Protein AF-A0A7J9GRD5-F1 (afdb_monomer_lite)

Sequence (41 aa):
MNEKGDVVNASYYHIVNSSTNTAVGAEVTHNFSTNVNIITV

Structure (mmCIF, N/CA/C/O backbone):
data_AF-A0A7J9GRD5-F1
#
_entry.id   AF-A0A7J9GRD5-F1
#
loop_
_atom_site.group_PDB
_atom_site.id
_atom_site.type_symbol
_atom_site.label_atom_id
_atom_site.label_alt_id
_atom_site.label_comp_id
_atom_site.label_asym_id
_atom_site.label_entity_id
_atom_site.label_seq_id
_atom_site.pdbx_PDB_ins_code
_atom_site.Cartn_x
_atom_site.Cartn_y
_atom_site.Cartn_z
_atom_site.occupancy
_atom_site.B_iso_or_equiv
_atom_site.auth_seq_id
_atom_site.auth_comp_id
_atom_site.auth_asym_id
_atom_site.auth_atom_id
_atom_site.pdbx_PDB_model_num
ATOM 1 N N . MET A 1 1 ? 16.500 -1.258 -23.151 1.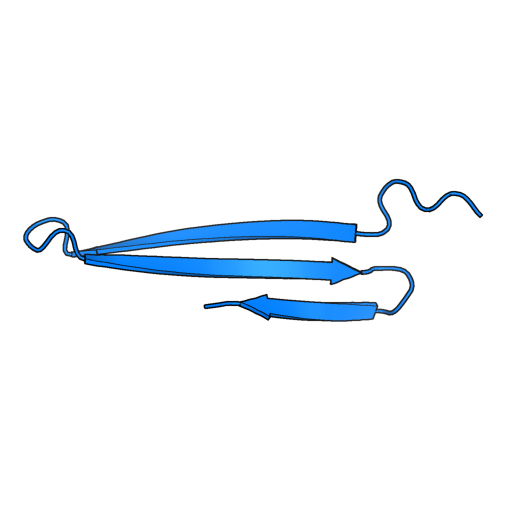00 60.41 1 MET A N 1
ATOM 2 C CA . MET A 1 1 ? 15.460 -0.556 -22.369 1.00 60.41 1 MET A CA 1
ATOM 3 C C . MET A 1 1 ? 15.974 -0.381 -20.951 1.00 60.41 1 MET A C 1
ATOM 5 O O . MET A 1 1 ? 16.667 -1.270 -20.478 1.00 60.41 1 MET A O 1
ATOM 9 N N . ASN A 1 2 ? 15.716 0.765 -20.322 1.00 65.81 2 ASN A N 1
ATOM 10 C CA . ASN A 1 2 ? 16.042 1.027 -18.920 1.00 65.81 2 ASN A CA 1
ATOM 11 C C . ASN A 1 2 ? 14.712 1.103 -18.166 1.00 65.81 2 ASN A C 1
ATOM 13 O O . ASN A 1 2 ? 13.939 2.019 -18.413 1.00 65.81 2 ASN A O 1
ATOM 17 N N . GLU A 1 3 ? 14.443 0.127 -17.306 1.00 78.56 3 GLU A N 1
ATOM 18 C CA . GLU A 1 3 ? 13.168 -0.027 -16.583 1.00 78.56 3 GLU A CA 1
ATOM 19 C C . GLU A 1 3 ? 13.130 0.796 -15.281 1.00 78.56 3 GLU A C 1
ATOM 21 O O . GLU A 1 3 ? 12.164 0.752 -14.519 1.00 78.56 3 GLU A O 1
ATOM 26 N N . LYS A 1 4 ? 14.185 1.576 -14.991 1.00 80.56 4 LYS A N 1
ATOM 27 C CA . LYS A 1 4 ? 14.200 2.467 -13.825 1.00 80.56 4 LYS A CA 1
ATOM 28 C C . LYS A 1 4 ? 13.083 3.504 -13.926 1.00 80.56 4 LYS A C 1
ATOM 30 O O . LYS A 1 4 ? 13.086 4.330 -14.833 1.00 80.56 4 LYS A O 1
ATOM 35 N N . GLY A 1 5 ? 12.206 3.505 -12.925 1.00 83.62 5 GLY A N 1
ATOM 36 C CA . GLY A 1 5 ? 11.075 4.430 -12.831 1.00 83.62 5 GLY A CA 1
ATOM 37 C C . GLY A 1 5 ? 9.828 3.980 -13.593 1.00 83.62 5 GLY A C 1
ATOM 38 O O . GLY A 1 5 ? 8.872 4.742 -13.649 1.00 83.62 5 GLY A O 1
ATOM 39 N N . ASP A 1 6 ? 9.816 2.765 -14.153 1.00 92.94 6 ASP A N 1
ATOM 40 C CA . ASP A 1 6 ? 8.643 2.224 -14.851 1.00 92.94 6 ASP A CA 1
ATOM 41 C C . ASP A 1 6 ? 7.481 1.887 -13.906 1.00 92.94 6 ASP A C 1
ATOM 43 O O . ASP A 1 6 ? 6.315 1.894 -14.296 1.00 92.94 6 ASP A O 1
ATOM 47 N N . VAL A 1 7 ? 7.802 1.614 -12.643 1.00 94.81 7 VAL A N 1
ATOM 48 C CA . VAL A 1 7 ? 6.825 1.321 -11.600 1.00 94.81 7 VAL A CA 1
ATOM 49 C C . VAL A 1 7 ? 6.856 2.419 -10.547 1.00 94.81 7 VAL A C 1
ATOM 51 O O . VAL A 1 7 ? 7.925 2.786 -10.055 1.00 94.81 7 VAL A O 1
ATOM 54 N N . VAL A 1 8 ? 5.674 2.916 -10.183 1.00 95.56 8 VAL A N 1
ATOM 55 C CA . VAL A 1 8 ? 5.468 3.797 -9.032 1.00 95.56 8 VAL A CA 1
ATOM 56 C C . VAL A 1 8 ? 4.510 3.143 -8.045 1.00 95.56 8 VAL A C 1
ATOM 58 O O . VAL A 1 8 ? 3.473 2.604 -8.431 1.00 95.56 8 VAL A O 1
ATOM 61 N N . ASN A 1 9 ? 4.863 3.205 -6.764 1.00 96.00 9 ASN A N 1
ATOM 62 C CA . ASN A 1 9 ? 4.044 2.713 -5.664 1.00 96.00 9 ASN A CA 1
ATOM 63 C C . ASN A 1 9 ? 3.549 3.905 -4.841 1.00 96.00 9 ASN A C 1
ATOM 65 O O . ASN A 1 9 ? 4.311 4.826 -4.543 1.00 96.00 9 ASN A O 1
ATOM 69 N N . ALA A 1 10 ? 2.281 3.874 -4.457 1.00 96.25 10 ALA A N 1
ATOM 70 C CA . ALA A 1 10 ? 1.665 4.833 -3.558 1.00 96.25 10 ALA A CA 1
ATOM 71 C C . ALA A 1 10 ? 0.869 4.072 -2.502 1.00 96.25 10 ALA A C 1
ATOM 73 O O . ALA A 1 10 ? 0.122 3.155 -2.826 1.00 96.25 10 ALA A O 1
ATOM 74 N N . SER A 1 11 ? 1.004 4.459 -1.241 1.00 97.00 11 SER A N 1
ATOM 75 C CA . SER A 1 11 ? 0.245 3.869 -0.143 1.00 97.00 11 SER A CA 1
ATOM 76 C C . SER A 1 11 ? -0.489 4.951 0.636 1.00 97.00 11 SER A C 1
ATOM 78 O O . SER A 1 11 ? -0.008 6.077 0.787 1.00 97.00 11 SER A O 1
ATOM 80 N N . TYR A 1 12 ? -1.684 4.614 1.109 1.00 95.88 12 TYR A N 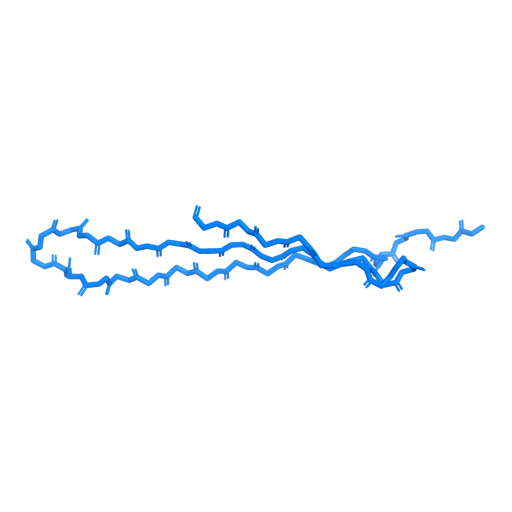1
ATOM 81 C CA . TYR A 1 12 ? -2.511 5.478 1.932 1.00 95.88 12 TYR A CA 1
ATOM 82 C C . TYR A 1 12 ? -2.972 4.725 3.172 1.00 95.88 12 TYR A C 1
ATOM 84 O O . TYR A 1 12 ? -3.415 3.583 3.094 1.00 95.88 12 TYR A O 1
ATOM 92 N N . TYR A 1 13 ? -2.870 5.385 4.320 1.00 96.25 13 TYR A N 1
ATOM 93 C CA . TYR A 1 13 ? -3.290 4.855 5.607 1.00 96.25 13 TYR A CA 1
ATOM 94 C C . TYR A 1 13 ? -4.259 5.839 6.252 1.00 96.25 13 TYR A C 1
ATOM 96 O O . TYR A 1 13 ? -3.957 7.029 6.370 1.00 96.25 13 TYR A O 1
ATOM 104 N N . HIS A 1 14 ? -5.420 5.345 6.670 1.00 94.56 14 HIS A N 1
ATOM 105 C CA . HIS A 1 14 ? -6.479 6.153 7.252 1.00 94.56 14 HIS A CA 1
ATOM 106 C C . HIS A 1 14 ? -6.943 5.568 8.581 1.00 94.56 14 HIS A C 1
ATOM 108 O O . HIS A 1 14 ? -7.460 4.453 8.648 1.00 94.56 14 HIS A O 1
ATOM 114 N N . ILE A 1 15 ? -6.801 6.352 9.647 1.00 96.25 15 ILE A N 1
ATOM 115 C CA . ILE A 1 15 ? -7.346 6.013 10.960 1.00 96.25 15 ILE A CA 1
ATOM 116 C C . ILE A 1 15 ? -8.833 6.371 10.946 1.00 96.25 15 ILE A C 1
ATOM 118 O O . ILE A 1 15 ? -9.189 7.544 11.024 1.00 96.25 15 ILE A O 1
ATOM 122 N N . VAL A 1 16 ? -9.690 5.354 10.851 1.00 95.19 16 VAL A N 1
ATOM 123 C CA . VAL A 1 16 ? -11.154 5.510 10.839 1.00 95.19 16 VAL A CA 1
ATOM 124 C C . VAL A 1 16 ? -11.655 5.905 12.226 1.00 95.19 16 VAL A C 1
ATOM 126 O O . VAL A 1 16 ? -12.570 6.713 12.363 1.00 95.19 16 VAL A O 1
ATOM 129 N N . ASN A 1 17 ? -11.063 5.318 13.267 1.00 92.56 17 ASN A N 1
ATOM 130 C CA . ASN A 1 17 ? -11.434 5.589 14.646 1.00 92.56 17 ASN A CA 1
ATOM 131 C C . ASN A 1 17 ? -10.225 5.400 15.569 1.00 92.56 17 ASN A C 1
ATOM 133 O O . ASN A 1 17 ? -9.747 4.286 15.781 1.00 92.56 17 ASN A O 1
ATOM 137 N N 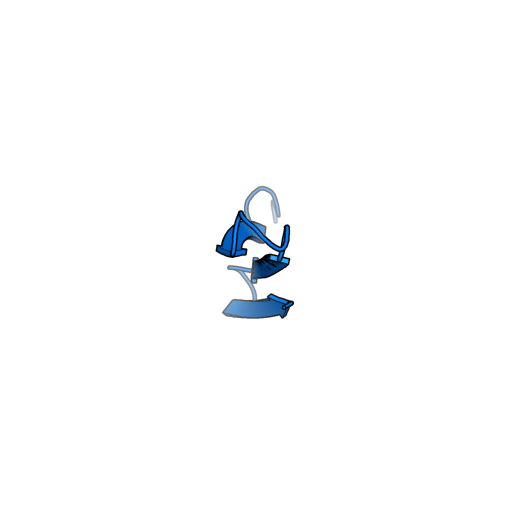. SER A 1 18 ? -9.749 6.504 16.141 1.00 88.50 18 SER A N 1
ATOM 138 C CA . SER A 1 18 ? -8.620 6.516 17.074 1.00 88.50 18 SER A CA 1
ATOM 139 C C . SER A 1 18 ? -8.972 5.972 18.460 1.00 88.50 18 SER A C 1
ATOM 141 O O . SER A 1 18 ? -8.095 5.466 19.148 1.00 88.50 18 SER A O 1
ATOM 143 N N . SER A 1 19 ? -10.239 6.020 18.877 1.00 93.56 19 SER A N 1
ATOM 144 C CA . SER A 1 19 ? -10.692 5.467 20.161 1.00 93.56 19 SER A CA 1
ATOM 145 C C . SER A 1 19 ? -10.787 3.941 20.146 1.00 93.56 19 SER A C 1
ATOM 147 O O . SER A 1 19 ? -10.569 3.307 21.173 1.00 93.56 19 SER A O 1
ATOM 149 N N . THR A 1 20 ? -11.088 3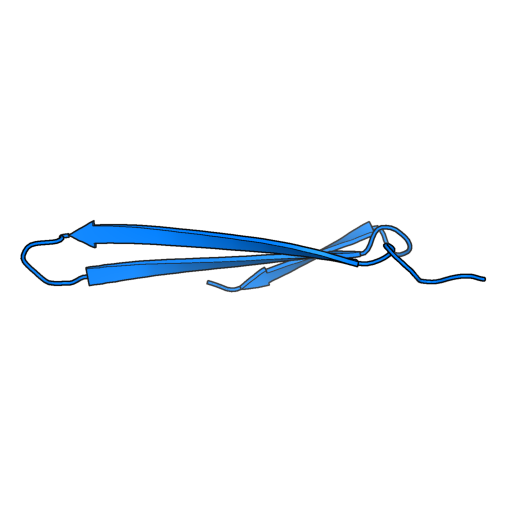.340 18.991 1.00 94.06 20 THR A N 1
ATOM 150 C CA . THR A 1 20 ? -11.113 1.878 18.806 1.00 94.06 20 THR A CA 1
ATOM 151 C C . THR A 1 20 ? -9.855 1.343 18.121 1.00 94.06 20 THR A C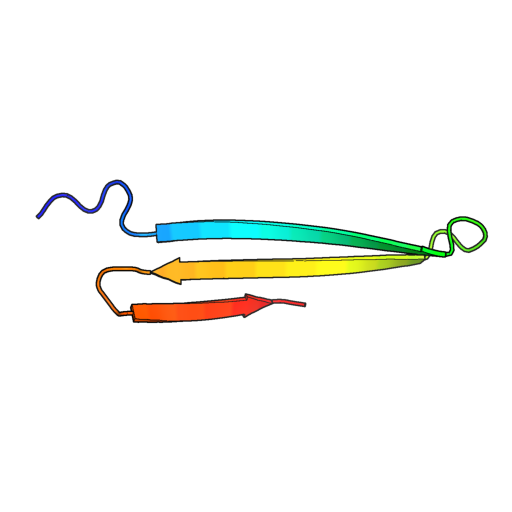 1
ATOM 153 O O . THR A 1 20 ? -9.807 0.162 17.782 1.00 94.06 20 THR A O 1
ATOM 156 N N . ASN A 1 21 ? -8.845 2.196 17.902 1.00 91.00 21 ASN A N 1
ATOM 157 C CA . ASN A 1 21 ? -7.616 1.879 17.164 1.00 91.00 21 ASN A CA 1
ATOM 158 C C . ASN A 1 21 ? -7.880 1.208 15.804 1.00 91.00 21 ASN A C 1
ATOM 160 O O . ASN A 1 21 ? -7.147 0.322 15.373 1.00 91.00 21 ASN A O 1
ATOM 164 N N . THR A 1 22 ? -8.960 1.604 15.135 1.00 95.25 22 THR A N 1
ATOM 165 C CA . THR A 1 22 ? -9.354 1.044 13.845 1.00 95.25 22 THR A CA 1
ATOM 166 C C . THR A 1 22 ? -8.796 1.903 12.725 1.00 95.25 22 THR A C 1
ATOM 168 O O . THR A 1 22 ? -9.036 3.113 12.670 1.00 95.25 22 THR A O 1
ATOM 171 N N . ALA A 1 23 ? -8.087 1.263 11.804 1.00 95.69 23 ALA A N 1
ATOM 172 C CA . ALA A 1 23 ? -7.536 1.897 10.622 1.00 95.69 23 ALA A CA 1
ATOM 173 C C . ALA A 1 23 ? -7.720 1.006 9.396 1.00 95.69 23 ALA A C 1
ATOM 175 O O . ALA A 1 23 ? -7.853 -0.211 9.512 1.00 95.69 23 ALA A O 1
ATOM 176 N N . VAL A 1 24 ? -7.714 1.641 8.232 1.00 96.50 24 VAL A N 1
ATOM 177 C CA . VAL A 1 24 ? -7.744 1.000 6.920 1.00 96.50 24 VAL A CA 1
ATOM 178 C C . VAL A 1 24 ? -6.551 1.489 6.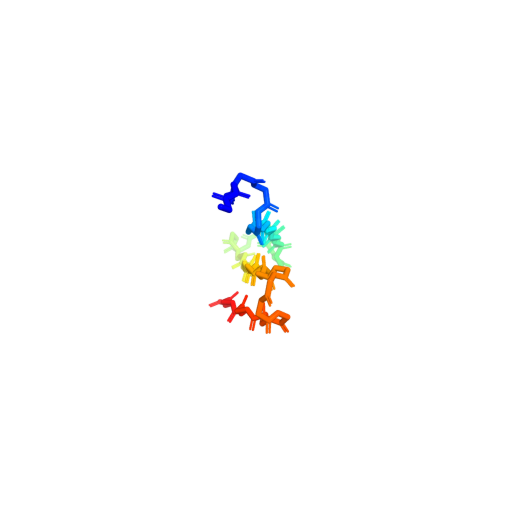111 1.00 96.50 24 VAL A C 1
ATOM 180 O O . VAL A 1 24 ? -6.068 2.607 6.314 1.00 96.50 24 VAL A O 1
ATOM 183 N N . GLY A 1 25 ? -6.061 0.650 5.210 1.00 96.75 25 GLY A N 1
ATOM 184 C CA . GLY A 1 25 ? -4.973 0.989 4.306 1.00 96.75 25 GLY A CA 1
ATOM 185 C C . GLY A 1 25 ? -5.359 0.675 2.872 1.00 96.75 25 GLY A C 1
ATOM 186 O O . GLY A 1 25 ? -6.265 -0.110 2.630 1.00 96.75 25 GLY A O 1
ATOM 187 N N . ALA A 1 26 ? -4.682 1.308 1.928 1.00 97.31 26 ALA A N 1
ATOM 188 C CA . ALA A 1 26 ? -4.702 0.893 0.539 1.00 97.31 26 ALA A CA 1
ATOM 189 C C . ALA A 1 26 ? -3.333 1.145 -0.091 1.00 97.31 26 ALA A C 1
ATOM 191 O O . ALA A 1 26 ? -2.629 2.091 0.270 1.00 97.31 26 ALA A O 1
ATOM 192 N N . GLU A 1 27 ? -2.969 0.314 -1.054 1.00 97.62 27 GLU A N 1
ATOM 193 C CA . GLU A 1 27 ? -1.765 0.453 -1.861 1.00 97.62 27 GLU A CA 1
ATOM 194 C C . GLU A 1 27 ? -2.146 0.465 -3.338 1.00 97.62 27 GLU A C 1
ATOM 196 O O . GLU A 1 27 ? -3.013 -0.283 -3.784 1.00 97.62 27 GLU A O 1
ATOM 201 N N . VAL A 1 28 ? -1.483 1.321 -4.103 1.00 97.12 28 VAL A N 1
ATOM 202 C CA . VAL A 1 28 ? -1.595 1.402 -5.551 1.00 97.12 28 VAL A CA 1
ATOM 203 C C . VAL A 1 28 ? -0.208 1.239 -6.144 1.00 97.12 28 VAL A C 1
ATOM 205 O O . VAL A 1 28 ? 0.724 1.954 -5.787 1.00 97.12 28 VAL A O 1
ATOM 208 N N . THR A 1 29 ? -0.085 0.323 -7.092 1.00 97.38 29 THR A N 1
ATOM 209 C CA . THR A 1 29 ? 1.102 0.169 -7.927 1.00 97.38 29 THR A CA 1
ATOM 210 C C . THR A 1 29 ? 0.714 0.454 -9.369 1.00 97.38 29 THR A C 1
ATOM 212 O O . THR A 1 29 ? -0.157 -0.218 -9.919 1.00 97.38 29 THR A O 1
ATOM 215 N N . HIS A 1 30 ? 1.352 1.444 -9.986 1.00 96.38 30 HIS A N 1
ATOM 216 C CA . HIS A 1 30 ? 1.158 1.772 -11.395 1.00 96.38 30 HIS A CA 1
ATOM 217 C C . HIS A 1 30 ? 2.406 1.403 -12.189 1.00 96.38 30 HIS A C 1
ATOM 219 O O . HIS A 1 30 ? 3.515 1.786 -11.815 1.00 96.38 30 HIS A O 1
ATOM 225 N N . ASN A 1 31 ? 2.219 0.676 -13.288 1.00 95.75 31 ASN A N 1
ATOM 226 C CA . ASN A 1 31 ? 3.260 0.402 -14.268 1.00 95.75 31 ASN A CA 1
ATOM 227 C C . ASN A 1 31 ? 3.002 1.253 -15.523 1.00 95.75 31 ASN A C 1
ATOM 229 O O . ASN A 1 31 ? 1.988 1.070 -16.203 1.00 95.75 31 ASN A O 1
ATOM 233 N N . PHE A 1 32 ? 3.920 2.170 -15.832 1.00 93.00 32 PHE A N 1
ATOM 234 C CA . PHE A 1 32 ? 3.769 3.124 -16.930 1.00 93.00 32 PHE A CA 1
ATOM 235 C C . PHE A 1 32 ? 3.882 2.454 -18.305 1.00 93.00 32 PHE A C 1
ATOM 237 O O . PHE A 1 32 ? 3.105 2.787 -19.201 1.00 93.00 32 PHE A O 1
ATOM 244 N N . SER A 1 33 ? 4.792 1.489 -18.473 1.00 93.25 33 SER A N 1
ATOM 245 C CA . SER A 1 33 ? 5.012 0.793 -19.751 1.00 93.25 33 SER A CA 1
ATOM 246 C C . SER A 1 33 ? 3.826 -0.059 -20.196 1.00 93.25 33 SER A C 1
ATOM 248 O O . SER A 1 33 ? 3.542 -0.152 -21.387 1.00 93.25 33 SER A O 1
ATOM 250 N N . THR A 1 34 ? 3.123 -0.681 -19.253 1.00 94.50 34 THR A N 1
ATOM 251 C CA . THR A 1 34 ? 1.951 -1.532 -19.517 1.00 94.50 34 THR A CA 1
ATOM 252 C C . THR A 1 34 ? 0.628 -0.800 -19.299 1.00 94.50 34 THR A C 1
ATOM 254 O O . THR A 1 34 ? -0.422 -1.327 -19.658 1.00 94.50 34 THR A O 1
ATOM 257 N N . ASN A 1 35 ? 0.670 0.416 -18.743 1.00 94.56 35 ASN A N 1
ATOM 258 C CA . ASN A 1 35 ? -0.494 1.206 -18.337 1.00 94.56 35 ASN A CA 1
ATOM 259 C C . ASN A 1 35 ? -1.432 0.453 -17.370 1.00 94.56 35 ASN A C 1
ATOM 261 O O . ASN A 1 35 ? -2.645 0.652 -17.369 1.00 94.56 35 ASN A O 1
ATOM 265 N N . VAL A 1 36 ? -0.875 -0.430 -16.538 1.00 97.06 36 VAL A N 1
ATOM 266 C CA . VAL A 1 36 ? -1.638 -1.250 -15.589 1.00 97.06 36 VAL A CA 1
ATOM 267 C C . VAL A 1 36 ? -1.593 -0.632 -14.196 1.00 97.06 36 VAL A C 1
ATOM 269 O O . VAL A 1 36 ? -0.546 -0.184 -13.731 1.00 97.06 36 VAL A O 1
ATOM 272 N N . ASN A 1 37 ? -2.741 -0.658 -13.515 1.00 96.00 37 ASN A N 1
ATOM 273 C CA . ASN A 1 37 ? -2.877 -0.317 -12.102 1.00 96.00 37 ASN A CA 1
ATOM 274 C C . ASN A 1 37 ? -3.212 -1.571 -11.293 1.00 96.00 37 ASN A C 1
ATOM 276 O O . ASN A 1 37 ? -4.168 -2.276 -11.613 1.00 96.00 37 ASN A O 1
ATOM 280 N N . ILE A 1 38 ? -2.464 -1.806 -10.221 1.00 97.00 38 ILE A N 1
ATOM 281 C CA . ILE A 1 38 ? -2.767 -2.801 -9.193 1.00 97.00 38 ILE A CA 1
ATOM 282 C C . ILE A 1 38 ? -3.187 -2.037 -7.944 1.00 97.00 38 ILE A C 1
ATOM 284 O O . ILE A 1 38 ? -2.481 -1.124 -7.520 1.00 97.00 38 ILE A O 1
ATOM 288 N N . ILE A 1 39 ? -4.335 -2.397 -7.375 1.00 96.56 39 ILE A N 1
ATOM 289 C CA . ILE A 1 39 ? -4.890 -1.769 -6.176 1.00 96.56 39 ILE A CA 1
ATOM 290 C C . ILE A 1 39 ? -5.101 -2.859 -5.126 1.00 96.56 39 ILE A C 1
ATOM 292 O O . ILE A 1 39 ? -5.742 -3.870 -5.412 1.00 96.56 39 ILE A O 1
ATOM 296 N N . THR A 1 40 ? -4.591 -2.624 -3.922 1.00 96.62 40 THR A N 1
ATOM 297 C CA . THR A 1 40 ? -4.719 -3.493 -2.747 1.00 96.62 40 THR A CA 1
ATOM 298 C C . THR A 1 40 ? -5.388 -2.706 -1.622 1.00 96.62 40 THR A C 1
ATOM 300 O O . THR A 1 40 ? -5.082 -1.526 -1.450 1.00 96.62 40 THR A O 1
ATOM 303 N N . VAL A 1 41 ? -6.291 -3.339 -0.868 1.00 92.56 41 VAL A N 1
ATOM 304 C CA . VAL A 1 41 ? -7.036 -2.759 0.269 1.00 92.56 41 VAL A CA 1
ATOM 305 C C . VAL A 1 41 ? -6.926 -3.635 1.509 1.00 92.56 41 VAL A C 1
ATOM 307 O O . VAL A 1 41 ? -6.764 -4.863 1.329 1.00 92.56 41 VAL A O 1
#

Foldseek 3Di:
DDCVPQKDKDKDKAQPDPVVSDIDIKMWIAGNVVRDIDIDD

Organism: NCBI:txid34285

InterPro domains:
  IPR023614 Porin domain superfamily [G3DSA:2.40.160.10] (1-41)
  IPR027246 Eukaryotic porin/Tom40 [PF01459] (2-41)

Radius of gyration: 14.61 Å; chains: 1; bounding box: 28×10×42 Å

pLDDT: mean 92.59, std 7.9, range [60.41, 97.62]

Secondary structure (DSSP, 8-state):
---TTSEEEEEEEEEEETTTTEEEEEEEEEETTTTEEEEE-